Protein AF-A0A8S0FWZ8-F1 (afdb_monomer)

Radius of gyration: 19.84 Å; Cα contacts (8 Å, |Δi|>4): 57; chains: 1; bounding box: 42×24×58 Å

Mean predicted aligned error: 12.44 Å

pLDDT: mean 72.5, std 14.14, range [47.94, 88.19]

Organism: Escherichia coli (NCBI:txid562)

Structure (mmCIF, N/CA/C/O backbone):
data_AF-A0A8S0FWZ8-F1
#
_entry.id   AF-A0A8S0FWZ8-F1
#
loop_
_atom_site.group_PDB
_atom_site.id
_atom_site.type_symbol
_atom_site.label_atom_id
_atom_site.label_alt_id
_atom_site.label_comp_id
_atom_site.label_asym_id
_atom_site.label_entity_id
_atom_site.label_seq_id
_atom_site.pdbx_PDB_ins_code
_atom_site.Cartn_x
_atom_site.Cartn_y
_atom_site.Cartn_z
_atom_site.occupancy
_atom_site.B_iso_or_equiv
_atom_site.auth_seq_id
_atom_site.auth_comp_id
_atom_site.auth_asym_id
_atom_site.auth_atom_id
_atom_site.pdbx_PDB_model_num
ATOM 1 N N . MET A 1 1 ? 33.099 -19.285 -46.071 1.00 54.97 1 MET A N 1
ATOM 2 C CA . MET A 1 1 ? 32.652 -17.909 -45.761 1.00 54.97 1 MET A CA 1
ATOM 3 C C . MET A 1 1 ? 31.668 -17.987 -44.607 1.00 54.97 1 MET A C 1
ATOM 5 O O . MET A 1 1 ? 30.653 -18.654 -44.752 1.00 54.97 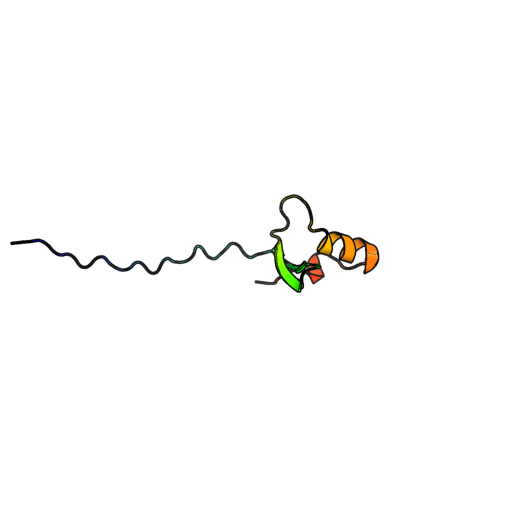1 MET A O 1
ATOM 9 N N . LEU A 1 2 ? 32.019 -17.427 -43.444 1.00 50.69 2 LEU A N 1
ATOM 10 C CA . LEU A 1 2 ? 31.157 -17.437 -42.260 1.00 50.69 2 LEU A CA 1
ATOM 11 C C . LEU A 1 2 ? 29.944 -16.519 -42.479 1.00 50.69 2 LEU A C 1
ATOM 13 O O . LEU A 1 2 ? 30.097 -15.367 -42.876 1.00 50.69 2 LEU A O 1
ATOM 17 N N . HIS A 1 3 ? 28.753 -17.042 -42.200 1.00 50.22 3 HIS A N 1
ATOM 18 C CA . HIS A 1 3 ? 27.491 -16.309 -42.205 1.00 50.22 3 HIS A CA 1
ATOM 19 C C . HIS A 1 3 ? 27.391 -15.453 -40.934 1.00 50.22 3 HIS A C 1
ATOM 21 O O . HIS A 1 3 ? 27.459 -15.994 -39.833 1.00 50.22 3 HIS A O 1
ATOM 27 N N . SER A 1 4 ? 27.195 -14.140 -41.069 1.00 53.69 4 SER A N 1
ATOM 28 C CA . SER A 1 4 ? 26.863 -13.261 -39.941 1.00 53.69 4 SER A CA 1
ATOM 29 C C . SER A 1 4 ? 25.660 -12.398 -40.303 1.00 53.69 4 SER A C 1
ATOM 31 O O . SER A 1 4 ? 25.765 -11.425 -41.047 1.00 53.69 4 SER A O 1
ATOM 33 N N . LEU A 1 5 ? 24.493 -12.803 -39.805 1.00 54.44 5 LEU A N 1
ATOM 34 C CA . LEU A 1 5 ? 23.309 -11.954 -39.728 1.00 54.44 5 LEU A CA 1
ATOM 35 C C . LEU A 1 5 ? 23.437 -11.112 -38.448 1.00 54.44 5 LEU A C 1
ATOM 37 O O . LEU A 1 5 ? 23.663 -11.695 -37.384 1.00 54.44 5 LEU A O 1
ATOM 41 N N . PRO A 1 6 ? 23.261 -9.780 -38.486 1.00 56.75 6 PRO A N 1
ATOM 42 C CA . PRO A 1 6 ? 23.186 -9.002 -37.260 1.00 56.75 6 PRO A CA 1
ATOM 43 C C . PRO A 1 6 ? 21.893 -9.370 -36.525 1.00 56.75 6 PRO A C 1
ATOM 45 O O . PRO A 1 6 ? 20.784 -9.117 -37.003 1.00 56.75 6 PRO A O 1
ATOM 48 N N . VAL A 1 7 ? 22.039 -10.000 -35.356 1.00 54.44 7 VAL A N 1
ATOM 49 C CA . VAL A 1 7 ? 20.930 -10.253 -34.438 1.00 54.44 7 VAL A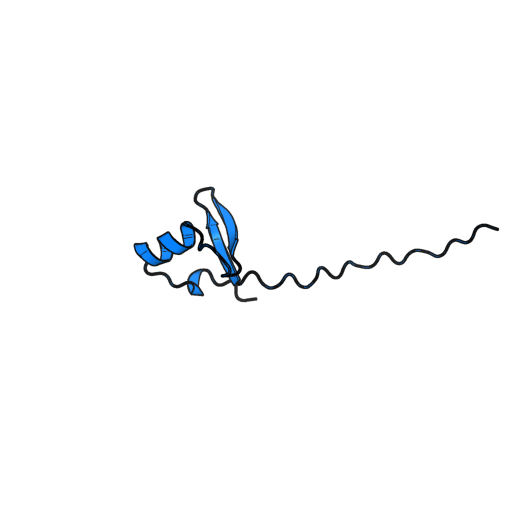 CA 1
ATOM 50 C C . VAL A 1 7 ? 20.321 -8.900 -34.078 1.00 54.44 7 VAL A C 1
ATOM 52 O O . VAL A 1 7 ? 20.971 -8.045 -33.478 1.00 54.44 7 VAL A O 1
ATOM 55 N N . LYS A 1 8 ? 19.075 -8.668 -34.505 1.00 55.72 8 LYS A N 1
ATOM 56 C CA . LYS A 1 8 ? 18.297 -7.520 -34.045 1.00 55.72 8 LYS A CA 1
ATOM 57 C C . LYS A 1 8 ? 18.258 -7.620 -32.527 1.00 55.72 8 LYS A C 1
ATOM 59 O O . LYS A 1 8 ? 17.646 -8.542 -31.985 1.00 55.72 8 LYS A O 1
ATOM 64 N N . SER A 1 9 ? 18.927 -6.693 -31.855 1.00 51.78 9 SER A N 1
ATOM 65 C CA . SER A 1 9 ? 18.737 -6.399 -30.446 1.00 51.78 9 SER A CA 1
ATOM 66 C C . SER A 1 9 ? 17.281 -5.988 -30.291 1.00 51.78 9 SER A C 1
ATOM 68 O O . SER A 1 9 ? 16.913 -4.826 -30.431 1.00 51.78 9 SER A O 1
ATOM 70 N N . GLY A 1 10 ? 16.425 -6.991 -30.093 1.00 47.94 10 GLY A N 1
ATOM 71 C CA . GLY A 1 10 ? 15.039 -6.787 -29.749 1.00 47.94 10 GLY A CA 1
ATOM 72 C C . GLY A 1 10 ? 15.042 -5.917 -28.513 1.00 47.94 10 GLY A C 1
ATOM 73 O O . GLY A 1 10 ? 15.430 -6.373 -27.435 1.00 47.94 10 GLY A O 1
ATOM 74 N N . THR A 1 11 ? 14.635 -4.660 -28.683 1.00 50.81 11 THR A N 1
ATOM 75 C CA . THR A 1 11 ? 14.055 -3.863 -27.617 1.00 50.81 11 THR A CA 1
ATOM 76 C C . THR A 1 11 ? 13.084 -4.808 -26.951 1.00 50.81 11 THR A C 1
ATOM 78 O O . THR A 1 11 ? 12.055 -5.154 -27.534 1.00 50.81 11 THR A O 1
ATOM 81 N N . LYS A 1 12 ? 13.466 -5.346 -25.788 1.00 49.56 12 LYS A N 1
ATOM 82 C CA . LYS A 1 12 ? 12.540 -6.102 -24.970 1.00 49.56 12 LYS A CA 1
ATOM 83 C C . LYS A 1 12 ? 11.475 -5.072 -24.683 1.00 49.56 12 LYS A C 1
ATOM 85 O O . LYS A 1 12 ? 11.694 -4.194 -23.851 1.00 49.56 12 LYS A O 1
ATOM 90 N N . ALA A 1 13 ? 10.380 -5.115 -25.438 1.00 49.81 13 ALA A N 1
ATOM 91 C CA . ALA A 1 13 ? 9.137 -4.519 -25.033 1.00 49.81 13 ALA A CA 1
ATOM 92 C C . ALA A 1 13 ? 8.907 -5.178 -23.682 1.00 49.81 13 ALA A C 1
ATOM 94 O O . ALA A 1 13 ? 8.487 -6.336 -23.610 1.00 49.81 13 ALA A O 1
ATOM 95 N N . LYS A 1 14 ? 9.375 -4.510 -22.613 1.00 53.81 14 LYS A N 1
ATOM 96 C CA . LYS A 1 14 ? 9.029 -4.834 -21.241 1.00 53.81 14 LYS A CA 1
ATOM 97 C C . LYS A 1 14 ? 7.534 -4.964 -21.371 1.00 53.81 14 LYS A C 1
ATOM 99 O O . LYS A 1 14 ? 6.903 -3.963 -21.709 1.00 53.81 14 LYS A O 1
ATOM 104 N N . ARG A 1 15 ? 7.005 -6.195 -21.255 1.00 47.94 15 ARG A N 1
ATOM 105 C CA . ARG A 1 15 ? 5.563 -6.426 -21.116 1.00 47.94 15 ARG A CA 1
ATOM 106 C C . ARG A 1 15 ? 5.100 -5.262 -20.281 1.00 47.94 15 ARG A C 1
ATOM 108 O O . ARG A 1 15 ? 5.669 -5.146 -19.193 1.00 47.94 15 ARG A O 1
ATOM 115 N N . ALA A 1 16 ? 4.261 -4.379 -20.838 1.00 51.47 16 ALA A N 1
ATOM 116 C CA . ALA A 1 16 ? 3.790 -3.201 -20.125 1.00 51.47 16 ALA A CA 1
ATOM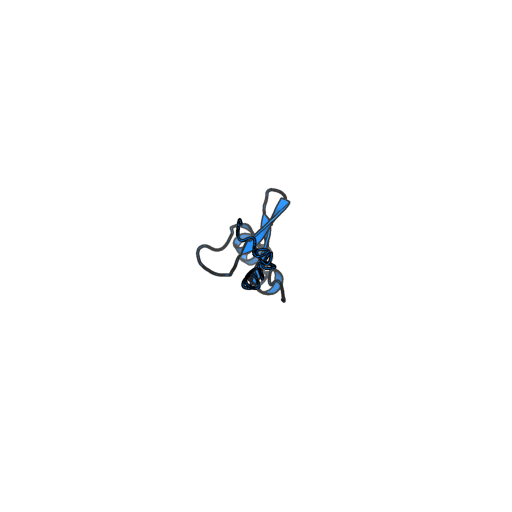 117 C C . ALA A 1 16 ? 3.420 -3.728 -18.745 1.00 51.47 16 ALA A C 1
ATOM 119 O O . ALA A 1 16 ? 2.577 -4.629 -18.659 1.00 51.47 16 ALA A O 1
ATOM 120 N N . GLN A 1 17 ? 4.259 -3.409 -17.748 1.00 56.81 17 GLN A N 1
ATOM 121 C CA . GLN A 1 17 ? 4.246 -4.149 -16.494 1.00 56.81 17 GLN A CA 1
ATOM 122 C C . GLN A 1 17 ? 2.842 -3.924 -15.994 1.00 56.81 17 GLN A C 1
ATOM 124 O O . GLN A 1 17 ? 2.437 -2.770 -15.887 1.00 56.81 17 GLN A O 1
ATOM 129 N N . ARG A 1 18 ? 2.066 -5.008 -15.868 1.00 57.12 18 ARG A N 1
ATOM 130 C CA . ARG A 1 18 ? 0.648 -4.905 -15.522 1.00 57.12 18 ARG A CA 1
ATOM 131 C C . ARG A 1 18 ? 0.581 -3.929 -14.353 1.00 57.12 18 ARG A C 1
ATOM 133 O O . ARG A 1 18 ? 1.323 -4.162 -13.394 1.00 57.12 18 ARG A O 1
ATOM 140 N N . PRO A 1 19 ? -0.173 -2.828 -14.487 1.00 60.03 19 PRO A N 1
ATOM 141 C CA . PRO A 1 19 ? -0.017 -1.681 -13.617 1.00 60.03 19 PRO A CA 1
ATOM 142 C C . PRO A 1 19 ? -0.137 -2.146 -12.175 1.00 60.03 19 PRO A C 1
ATOM 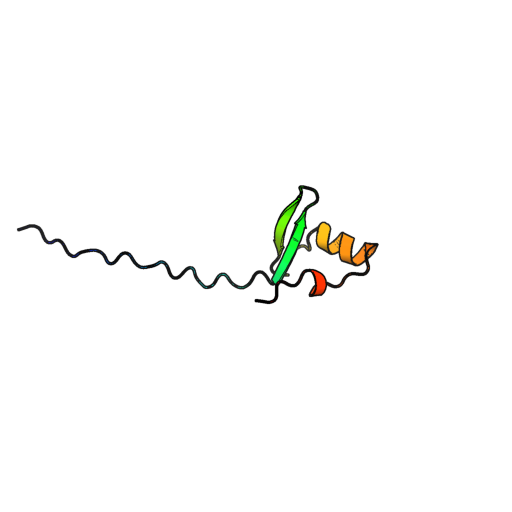144 O O . PRO A 1 19 ? -1.123 -2.789 -11.801 1.00 60.03 19 PRO A O 1
ATOM 147 N N . ALA A 1 20 ? 0.904 -1.890 -11.387 1.00 67.06 20 ALA A N 1
ATOM 148 C CA . ALA A 1 20 ? 0.802 -2.013 -9.948 1.00 67.06 20 ALA A CA 1
ATOM 149 C C . ALA A 1 20 ? -0.394 -1.166 -9.514 1.00 67.06 20 ALA A C 1
ATOM 151 O O . ALA A 1 20 ? -0.441 0.027 -9.802 1.00 67.06 20 ALA A O 1
ATOM 152 N N . LYS A 1 21 ? -1.393 -1.807 -8.906 1.00 77.25 21 LYS A N 1
ATOM 153 C CA . LYS A 1 21 ? -2.651 -1.130 -8.608 1.00 77.25 21 LYS A CA 1
ATOM 154 C C . LYS A 1 21 ? -2.498 -0.211 -7.408 1.00 77.25 21 LYS A C 1
ATOM 156 O O . LYS A 1 21 ? -3.038 0.880 -7.436 1.00 77.25 21 LYS A O 1
ATOM 161 N N . TYR A 1 22 ? -1.706 -0.613 -6.416 1.00 85.94 22 TYR A N 1
ATOM 162 C CA . TYR A 1 22 ? -1.460 0.152 -5.202 1.00 85.94 22 TYR A CA 1
ATOM 163 C C . TYR A 1 22 ? 0.042 0.348 -4.948 1.00 85.94 22 TYR A C 1
ATOM 165 O O . TYR A 1 22 ? 0.823 -0.569 -5.193 1.00 85.94 22 TYR A O 1
ATOM 173 N N . SER A 1 23 ? 0.453 1.510 -4.442 1.00 83.62 23 SER A N 1
ATOM 174 C CA . SER A 1 23 ? 1.803 1.815 -3.953 1.00 83.62 23 SER A CA 1
ATOM 175 C C . SER A 1 23 ? 1.709 2.251 -2.505 1.00 83.62 23 SER A C 1
ATOM 177 O O . SER A 1 23 ? 0.846 3.053 -2.163 1.00 83.62 23 SER A O 1
ATOM 179 N N . TYR A 1 24 ? 2.589 1.743 -1.658 1.00 86.31 24 TYR A N 1
ATOM 180 C CA . TYR A 1 24 ? 2.643 2.093 -0.249 1.00 86.31 24 TYR A CA 1
ATOM 181 C C . TYR A 1 24 ? 4.097 2.152 0.216 1.00 86.31 24 TYR A C 1
ATOM 183 O O . TYR A 1 24 ? 4.971 1.494 -0.348 1.00 86.31 24 TYR A O 1
ATOM 191 N N . VAL A 1 25 ? 4.360 2.943 1.251 1.00 85.69 25 VAL A N 1
ATOM 192 C CA . VAL A 1 25 ? 5.678 3.014 1.886 1.00 85.69 25 VAL A CA 1
ATOM 193 C C . VAL A 1 25 ? 5.670 2.090 3.095 1.00 85.69 25 VAL A C 1
ATOM 195 O O . VAL A 1 25 ? 4.827 2.236 3.975 1.00 85.69 25 VAL A O 1
ATOM 198 N N . ASP A 1 26 ? 6.561 1.106 3.109 1.00 84.88 26 ASP A N 1
ATOM 199 C CA . ASP A 1 26 ? 6.688 0.169 4.224 1.00 84.88 26 ASP A CA 1
ATOM 200 C C . ASP A 1 26 ? 7.267 0.840 5.479 1.00 84.88 26 ASP A C 1
ATOM 202 O O . ASP A 1 26 ? 7.799 1.945 5.404 1.00 84.88 26 ASP A O 1
ATOM 206 N N . GLU A 1 27 ? 7.217 0.172 6.638 1.00 79.75 27 GLU A N 1
ATOM 207 C CA . GLU A 1 27 ? 7.812 0.700 7.884 1.00 79.75 27 GLU A CA 1
ATOM 208 C C . GLU A 1 27 ? 9.330 0.934 7.745 1.00 79.75 27 GLU A C 1
ATOM 210 O O . GLU A 1 27 ? 9.916 1.727 8.473 1.00 79.75 27 GLU A O 1
ATOM 215 N N . ASN A 1 28 ? 9.950 0.302 6.746 1.00 79.75 28 ASN A N 1
ATOM 216 C CA . ASN A 1 28 ? 11.348 0.494 6.365 1.00 79.75 28 ASN A CA 1
ATOM 217 C C . ASN A 1 2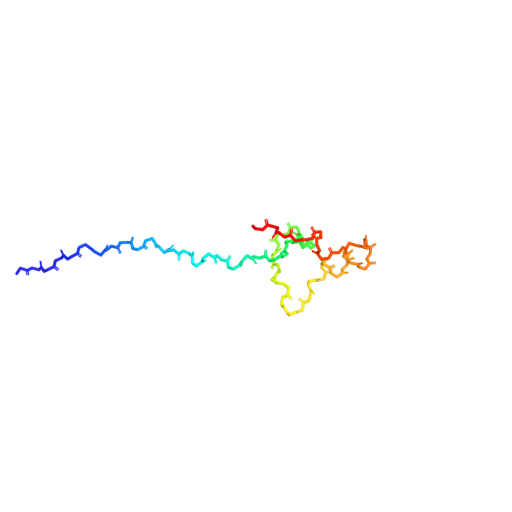8 ? 11.597 1.721 5.461 1.00 79.75 28 ASN A C 1
ATOM 219 O O . ASN A 1 28 ? 12.725 1.934 5.026 1.00 79.75 28 ASN A O 1
ATOM 223 N N . GLY A 1 29 ? 10.568 2.501 5.112 1.00 81.50 29 GLY A N 1
ATOM 224 C CA . GLY A 1 29 ? 10.678 3.619 4.166 1.00 81.50 29 GLY A CA 1
ATOM 225 C C . GLY A 1 29 ? 10.766 3.195 2.692 1.00 81.50 29 GLY A C 1
ATOM 226 O O . GLY A 1 29 ? 10.928 4.037 1.810 1.00 81.50 29 GLY A O 1
ATOM 227 N N . GLU A 1 30 ? 10.640 1.900 2.394 1.00 84.31 30 GLU A N 1
ATOM 228 C CA . GLU A 1 30 ? 10.682 1.381 1.026 1.00 84.31 30 GLU A CA 1
ATOM 229 C C . GLU A 1 30 ? 9.332 1.533 0.326 1.00 84.31 30 GLU A C 1
ATOM 231 O O . GLU A 1 30 ? 8.304 1.073 0.825 1.00 84.31 30 GLU A O 1
ATOM 236 N N . THR A 1 31 ? 9.336 2.104 -0.881 1.00 83.94 31 THR A N 1
ATOM 237 C CA . THR A 1 31 ? 8.145 2.120 -1.737 1.00 83.94 31 THR A CA 1
ATOM 238 C C . THR A 1 31 ? 7.914 0.730 -2.316 1.00 83.94 31 THR A C 1
ATOM 240 O O . THR A 1 31 ? 8.673 0.253 -3.164 1.00 83.94 31 THR A O 1
ATOM 243 N N . LYS A 1 32 ? 6.850 0.075 -1.864 1.00 84.94 32 LYS A N 1
ATOM 244 C CA . LYS A 1 32 ? 6.403 -1.222 -2.362 1.00 84.94 32 LYS A CA 1
ATOM 245 C C . LYS A 1 32 ? 5.112 -1.062 -3.130 1.00 84.94 32 LYS A C 1
ATOM 247 O O . LYS A 1 32 ? 4.295 -0.189 -2.864 1.00 84.94 32 LYS A O 1
ATOM 252 N N . THR A 1 33 ? 4.931 -1.941 -4.102 1.00 85.06 33 THR A N 1
ATOM 253 C CA . THR A 1 33 ? 3.717 -1.980 -4.901 1.00 85.06 33 THR A CA 1
ATOM 254 C C . THR A 1 33 ? 2.939 -3.251 -4.614 1.00 85.06 33 THR A C 1
ATOM 256 O O . THR A 1 33 ? 3.507 -4.335 -4.479 1.00 85.06 33 THR A O 1
ATOM 259 N N . TRP A 1 34 ? 1.622 -3.120 -4.510 1.00 85.12 34 TRP A N 1
ATOM 260 C CA . TRP A 1 34 ? 0.704 -4.225 -4.323 1.00 85.12 34 TRP A CA 1
ATOM 261 C C . TRP A 1 34 ? -0.317 -4.248 -5.449 1.00 85.12 34 TRP A C 1
ATOM 263 O O . TRP A 1 34 ? -0.977 -3.260 -5.759 1.00 85.12 34 TRP A O 1
ATOM 273 N N . THR A 1 35 ? -0.474 -5.403 -6.080 1.00 80.50 35 THR A N 1
ATOM 274 C CA . THR A 1 35 ? -1.408 -5.579 -7.198 1.00 80.50 35 THR A CA 1
ATOM 275 C C . THR A 1 35 ? -2.861 -5.736 -6.741 1.00 80.50 35 THR A C 1
ATOM 277 O O . THR A 1 35 ? -3.749 -5.829 -7.584 1.00 80.50 35 THR A O 1
ATOM 280 N N . GLY A 1 36 ? -3.124 -5.767 -5.428 1.00 79.38 36 GLY A N 1
ATOM 281 C CA . GLY A 1 36 ? -4.443 -6.076 -4.867 1.00 79.38 36 GLY A CA 1
ATOM 282 C C . GLY A 1 36 ? -4.754 -7.573 -4.828 1.00 79.38 36 GLY A C 1
ATOM 283 O O . GLY A 1 36 ? -5.882 -7.957 -4.535 1.00 79.38 36 GLY A O 1
ATOM 284 N N . GLN A 1 37 ? -3.773 -8.421 -5.149 1.00 74.00 37 GLN A N 1
ATOM 285 C CA . GLN A 1 37 ? -3.919 -9.871 -5.153 1.00 74.00 37 GLN A CA 1
ATOM 286 C C . GLN A 1 37 ? -3.176 -10.484 -3.959 1.00 74.00 37 GLN A C 1
ATOM 288 O O . GLN A 1 37 ? -2.000 -10.196 -3.729 1.00 74.00 37 GLN A O 1
ATOM 293 N N . GLY A 1 38 ? -3.853 -11.358 -3.211 1.00 81.50 38 GLY A N 1
ATOM 294 C CA . GLY A 1 38 ? -3.280 -12.062 -2.062 1.00 81.50 38 GLY A CA 1
ATOM 295 C C . GLY A 1 38 ? -3.378 -11.283 -0.748 1.00 81.50 38 GLY A C 1
ATOM 296 O O . GLY A 1 38 ? -4.321 -10.528 -0.530 1.00 81.50 38 GLY A O 1
ATOM 297 N N . ARG A 1 39 ? -2.427 -11.515 0.163 1.00 81.12 39 ARG A N 1
ATOM 298 C CA . ARG A 1 39 ? -2.448 -10.938 1.514 1.00 81.12 39 ARG A CA 1
ATOM 299 C C . ARG A 1 39 ? -2.180 -9.430 1.450 1.00 81.12 39 ARG A C 1
ATOM 301 O O . ARG A 1 39 ? -1.131 -9.021 0.958 1.00 81.12 39 ARG A O 1
ATOM 308 N N . THR A 1 40 ? -3.114 -8.629 1.961 1.00 82.88 40 THR A N 1
ATOM 309 C CA . THR A 1 40 ? -2.970 -7.172 2.070 1.00 82.88 40 THR A CA 1
ATOM 310 C C . THR A 1 40 ? -1.735 -6.818 2.906 1.00 82.8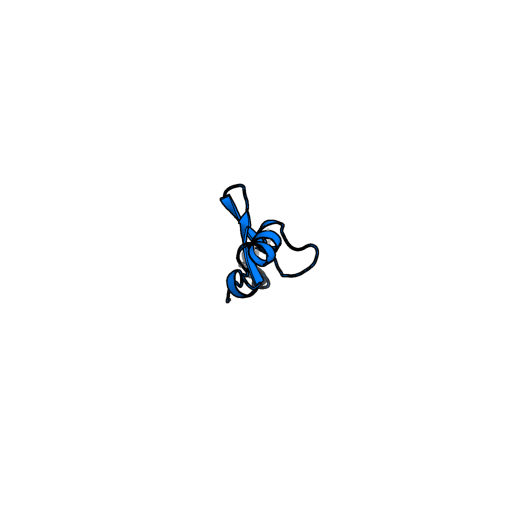8 40 THR A C 1
ATOM 312 O O . THR A 1 40 ? -1.578 -7.368 4.001 1.00 82.88 40 THR A O 1
ATOM 315 N N . PRO A 1 41 ? -0.864 -5.911 2.429 1.00 87.44 41 PRO A N 1
ATOM 316 C CA . PRO A 1 41 ? 0.272 -5.416 3.193 1.00 87.44 41 PRO A CA 1
ATOM 317 C C . PRO A 1 41 ? -0.152 -4.836 4.540 1.00 87.44 41 PRO A C 1
ATOM 319 O O . PRO A 1 41 ? -1.188 -4.174 4.633 1.00 87.44 41 PRO A O 1
ATOM 322 N N . ALA A 1 42 ? 0.682 -5.027 5.566 1.00 87.88 42 ALA A N 1
ATOM 323 C CA . ALA A 1 42 ? 0.431 -4.482 6.900 1.00 87.88 42 ALA A CA 1
ATOM 324 C C . ALA A 1 42 ? 0.232 -2.961 6.864 1.00 87.88 42 ALA A C 1
ATOM 326 O O . ALA A 1 42 ? -0.627 -2.450 7.565 1.00 87.88 42 ALA A O 1
ATOM 327 N N . VAL A 1 43 ? 0.953 -2.263 5.987 1.00 86.50 43 VAL A N 1
ATOM 328 C CA . VAL A 1 43 ? 0.859 -0.810 5.797 1.00 86.50 43 VAL A CA 1
ATOM 329 C C . VAL A 1 43 ? -0.523 -0.391 5.314 1.00 86.50 43 VAL A C 1
ATOM 331 O O . VAL A 1 43 ? -1.133 0.498 5.892 1.00 86.50 43 VAL A O 1
ATOM 334 N N . ILE A 1 44 ? -1.040 -1.057 4.280 1.00 84.50 44 ILE A N 1
ATOM 335 C CA . ILE A 1 44 ? -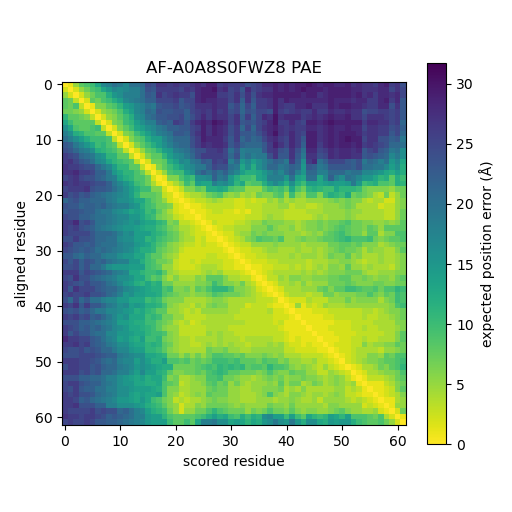2.370 -0.766 3.740 1.00 84.50 44 ILE A CA 1
ATOM 336 C C . ILE A 1 44 ? -3.434 -1.130 4.776 1.00 84.50 44 ILE A C 1
ATOM 338 O O . ILE A 1 44 ? -4.359 -0.358 4.996 1.00 84.50 44 ILE A O 1
ATOM 342 N N . LYS A 1 45 ? -3.283 -2.270 5.463 1.00 85.94 45 LYS A N 1
ATOM 343 C CA . LYS A 1 45 ? -4.205 -2.674 6.529 1.00 85.94 45 LYS A CA 1
ATOM 344 C C . LYS A 1 45 ? -4.229 -1.655 7.676 1.00 85.94 45 LYS A C 1
ATOM 346 O O .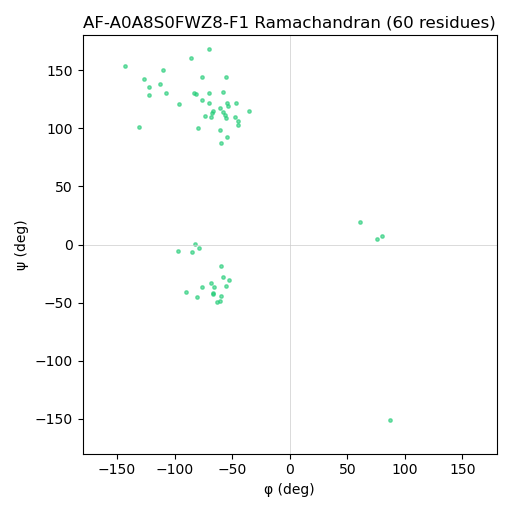 LYS A 1 45 ? -5.312 -1.248 8.071 1.00 85.94 45 LYS A O 1
ATOM 351 N N . LYS A 1 46 ? -3.062 -1.228 8.172 1.00 88.19 46 LYS A N 1
ATOM 352 C CA . LYS A 1 46 ? -2.929 -0.189 9.207 1.00 88.19 46 LYS A CA 1
ATOM 353 C C . LYS A 1 46 ? -3.535 1.128 8.733 1.00 88.19 46 LYS A C 1
ATOM 355 O O . LYS A 1 46 ? -4.295 1.738 9.460 1.00 88.19 46 LYS A O 1
ATOM 360 N N . ALA A 1 47 ? -3.286 1.545 7.495 1.00 85.19 47 ALA A N 1
ATOM 361 C CA . ALA A 1 47 ? -3.881 2.770 6.971 1.00 85.19 47 ALA A CA 1
ATOM 362 C C . ALA A 1 47 ? -5.412 2.697 6.830 1.00 85.19 47 ALA A C 1
ATOM 364 O O . ALA A 1 47 ? -6.093 3.687 7.091 1.00 85.19 47 ALA A O 1
ATOM 365 N N . MET A 1 48 ? -5.960 1.541 6.450 1.00 85.38 48 MET A N 1
ATOM 366 C CA . MET A 1 48 ? -7.409 1.333 6.415 1.00 85.38 48 MET A CA 1
ATOM 367 C C . MET A 1 48 ? -8.032 1.356 7.814 1.00 85.38 48 MET A C 1
ATOM 369 O O . MET A 1 48 ? -9.084 1.959 7.992 1.00 85.38 48 MET A O 1
ATOM 373 N N . ASP A 1 49 ? -7.385 0.718 8.790 1.00 86.00 49 ASP A N 1
ATOM 374 C CA . ASP A 1 49 ? -7.904 0.557 10.154 1.00 86.00 49 ASP A CA 1
ATOM 375 C C . ASP A 1 49 ? -7.687 1.815 11.020 1.00 86.00 49 ASP A C 1
ATOM 377 O O . ASP A 1 49 ? -8.610 2.287 11.676 1.00 86.00 49 ASP A O 1
ATOM 381 N N . GLU A 1 50 ? -6.492 2.413 10.969 1.00 85.75 50 GLU A N 1
ATOM 382 C CA . GLU A 1 50 ? -6.096 3.554 11.809 1.00 85.75 50 GLU A CA 1
ATOM 383 C C . GLU A 1 50 ? -6.409 4.911 11.175 1.00 85.75 50 GLU A C 1
ATOM 385 O O . GLU A 1 50 ? -6.825 5.838 11.864 1.00 85.75 50 GLU A O 1
ATOM 390 N N . GLN A 1 51 ? -6.181 5.062 9.866 1.00 79.00 51 GLN A N 1
ATOM 391 C CA . GLN A 1 51 ? -6.365 6.349 9.180 1.00 79.00 51 GLN A CA 1
ATOM 392 C C . GLN A 1 51 ? -7.729 6.446 8.486 1.00 79.00 51 GLN A C 1
ATOM 394 O O . GLN A 1 51 ? -8.051 7.496 7.931 1.00 79.00 51 GLN A O 1
ATOM 399 N N . GLY A 1 52 ? -8.516 5.362 8.469 1.00 80.38 52 GLY A N 1
ATOM 400 C CA . GLY A 1 52 ? -9.770 5.290 7.713 1.00 80.38 52 GLY A CA 1
ATOM 401 C C . GLY A 1 52 ? -9.568 5.461 6.204 1.00 80.38 52 GLY A C 1
ATOM 402 O O . GLY A 1 52 ? -10.500 5.825 5.484 1.00 80.38 52 GLY A O 1
ATOM 403 N N . LYS A 1 53 ? -8.342 5.253 5.708 1.00 78.50 53 LYS A N 1
ATOM 404 C CA . LYS A 1 53 ? -8.017 5.434 4.294 1.00 78.50 53 LYS A CA 1
ATOM 405 C C . LYS A 1 53 ? -8.545 4.275 3.474 1.00 78.50 53 LYS A C 1
ATOM 407 O O . LYS A 1 53 ? -8.502 3.126 3.888 1.00 78.50 53 LYS A O 1
ATOM 412 N N . SER A 1 54 ? -9.002 4.567 2.267 1.00 80.62 54 SER A N 1
ATOM 413 C CA . SER A 1 54 ? -9.411 3.524 1.328 1.00 80.62 54 SER A CA 1
ATOM 414 C C . SER A 1 54 ? -8.216 3.013 0.530 1.00 80.62 54 SER A C 1
ATOM 416 O O . SER A 1 54 ? -7.206 3.701 0.387 1.00 80.62 54 SER A O 1
ATOM 418 N N . LEU A 1 55 ? -8.352 1.817 -0.046 1.00 79.25 55 LEU A N 1
ATOM 419 C CA . LEU A 1 55 ? -7.386 1.288 -1.015 1.00 79.25 55 LEU A CA 1
ATOM 420 C C . LEU A 1 55 ? -7.121 2.275 -2.159 1.00 79.25 55 LEU A C 1
ATOM 422 O O . LEU A 1 55 ? -6.004 2.336 -2.663 1.00 79.25 55 LEU A O 1
ATOM 426 N N . ASP A 1 56 ? -8.119 3.087 -2.507 1.00 78.56 56 ASP A N 1
ATOM 427 C CA . ASP A 1 56 ? -8.018 4.164 -3.488 1.00 78.56 56 ASP A CA 1
ATOM 428 C C . ASP A 1 56 ? -6.944 5.220 -3.171 1.00 78.56 56 ASP A C 1
ATOM 430 O O . ASP A 1 56 ? -6.378 5.781 -4.102 1.00 78.56 56 ASP A O 1
ATOM 434 N N . ASP A 1 57 ? -6.596 5.461 -1.899 1.00 80.06 57 ASP A N 1
ATOM 435 C CA . ASP A 1 57 ? -5.518 6.403 -1.526 1.00 80.06 57 ASP A CA 1
ATOM 436 C C . ASP A 1 57 ? -4.140 5.874 -1.942 1.00 80.06 57 ASP A C 1
ATOM 438 O O . ASP A 1 57 ? -3.254 6.618 -2.353 1.00 80.06 57 ASP A O 1
ATOM 442 N N . PHE A 1 58 ? -3.983 4.552 -1.895 1.00 78.81 58 PHE A N 1
ATOM 443 C CA . PHE A 1 58 ? -2.775 3.869 -2.335 1.00 78.81 58 PHE A CA 1
ATOM 444 C C . PH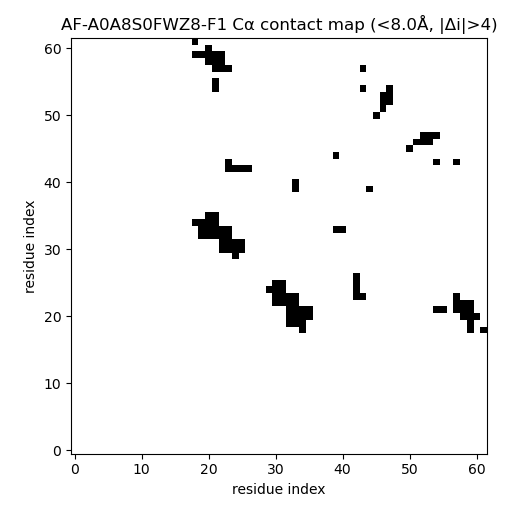E A 1 58 ? -2.792 3.606 -3.837 1.00 78.81 58 PHE A C 1
ATOM 446 O O . PHE A 1 58 ? -1.804 3.102 -4.365 1.00 78.81 58 PHE A O 1
ATOM 453 N N . LEU A 1 59 ? -3.899 3.891 -4.531 1.00 81.12 59 LEU A N 1
ATOM 454 C CA . LEU A 1 59 ? -4.086 3.538 -5.929 1.00 81.12 59 LEU A CA 1
ATOM 455 C C . LEU A 1 59 ? -3.112 4.322 -6.805 1.00 81.12 59 LEU A C 1
ATOM 457 O O . LEU A 1 59 ? -3.212 5.538 -6.961 1.00 81.12 59 LEU A O 1
ATOM 461 N N . ILE A 1 60 ? -2.192 3.607 -7.443 1.00 77.19 60 ILE A N 1
ATOM 462 C CA . ILE A 1 60 ? -1.362 4.189 -8.490 1.00 77.19 60 ILE A CA 1
ATOM 463 C C . ILE A 1 60 ? -2.220 4.204 -9.746 1.00 77.19 60 ILE A C 1
ATOM 465 O O . ILE A 1 60 ? -2.427 3.182 -10.403 1.00 77.19 60 ILE A O 1
ATOM 469 N N . LYS A 1 61 ? -2.781 5.371 -10.049 1.00 60.03 61 LYS A N 1
ATOM 470 C CA . LYS A 1 61 ? -3.510 5.596 -11.293 1.00 60.03 61 LYS A CA 1
ATOM 471 C C . LYS A 1 61 ? -2.484 5.562 -12.430 1.00 60.03 61 LYS A C 1
ATOM 473 O O . LYS A 1 61 ? -1.607 6.421 -12.492 1.00 60.03 61 LYS A O 1
ATOM 478 N N . GLN A 1 62 ? -2.539 4.510 -13.239 1.00 56.00 62 GLN A N 1
ATOM 479 C CA . GLN A 1 62 ? -1.711 4.334 -14.435 1.00 56.00 62 GLN A CA 1
ATOM 480 C C . GLN A 1 62 ? -2.415 4.882 -15.665 1.00 56.00 62 GLN A C 1
ATOM 482 O O . GLN A 1 62 ? -3.659 4.749 -15.725 1.00 56.00 62 GLN A O 1
#

Foldseek 3Di:
DDDDDPDPPPPPPVPPPPDQQFWDQDPVRDIDGHNPPDDDDPRQVCCCVPVVDDSVVRGDDD

InterPro domains:
  IPR027444 DNA-binding protein H-NS-like, C-terminal domain [PF00816] (18-60)
  IPR027444 DNA-binding protein H-NS-like, C-terminal domain [SM00528] (12-60)
  IPR037150 Histone-like protein H-NS, C-terminal domain superfamily [G3DSA:4.10.430.10] (16-62)

Sequence (62 aa):
MLHSLPVKSGTKAKRAQRPAKYSYVDENGETKTWTGQGRTPAVIKKAMDEQGKSLDDFLIKQ

Nearest PDB structures (foldseek):
  2l93-assembly1_A  TM=8.328E-01  e=3.802E-06  Salmonella enterica subsp. enterica serovar Typhimurium
  1hnr-assembly1_A  TM=6.067E-01  e=6.315E-06  Escherichia coli

Solvent-accessible surface area (backbone atoms only — not comparable to full-atom values): 4142 Å² total; per-residue (Å²): 134,87,87,81,78,84,76,77,81,68,75,74,74,65,67,76,68,76,69,50,39,24,47,50,61,43,99,83,70,46,80,44,71,40,70,83,71,79,83,77,51,68,57,59,52,46,35,36,73,75,69,68,43,55,73,70,78,30,41,47,86,123

Secondary structure (DSSP, 8-state):
----------------PPPPSEEEE-TTS-EEEE-S-SSPPHHHHHHHHHS---GGGGB---